Protein AF-A0A8I2YJD3-F1 (afdb_monomer_lite)

Radius of gyration: 21.32 Å; chains: 1; bounding box: 42×47×47 Å

InterPro domains:
  IPR002218 tRNA uridine 5-carboxymethylaminomethyl modification enzyme MnmG-related [PTHR11806] (9-79)
  IPR040131 MnmG, N-terminal domain [PF01134] (7-78)

Organism: NCBI:txid495285

Foldseek 3Di:
DAAPDWDDDPPDIDQAPDVVHHGDPDPVVVCVVVPDDDDDDDDDDDDDDDPVPDDLVPFDWAFDDVVDDDPDPVDPGDPDDPPPGPHTDTDDDDDPVVD

pLDDT: mean 78.07, std 13.01, range [37.88, 93.0]

Structure (mmCIF, N/CA/C/O backbone):
data_AF-A0A8I2YJD3-F1
#
_entry.id   AF-A0A8I2YJD3-F1
#
loop_
_atom_site.group_PDB
_atom_site.id
_atom_site.type_symbol
_atom_site.label_atom_id
_atom_site.label_alt_id
_atom_site.label_comp_id
_atom_site.label_asym_id
_atom_site.label_entity_id
_atom_site.label_seq_id
_atom_site.pdbx_PDB_ins_code
_atom_site.Cartn_x
_atom_site.Cartn_y
_atom_site.Cartn_z
_atom_site.occupancy
_atom_site.B_iso_or_equiv
_atom_site.auth_seq_id
_atom_site.auth_comp_id
_atom_site.auth_asym_id
_atom_site.auth_atom_id
_atom_site.pdbx_PDB_model_num
ATOM 1 N N . MET A 1 1 ? 3.910 -6.356 -26.326 1.00 46.19 1 MET A N 1
ATOM 2 C CA . MET A 1 1 ? 4.568 -5.571 -25.255 1.00 46.19 1 MET A CA 1
ATOM 3 C C . MET A 1 1 ? 3.943 -5.947 -23.919 1.00 46.19 1 MET A C 1
ATOM 5 O O . MET A 1 1 ? 2.827 -5.534 -23.643 1.00 46.19 1 MET A O 1
ATOM 9 N N . THR A 1 2 ? 4.603 -6.781 -23.116 1.00 51.09 2 THR A N 1
ATOM 10 C CA . THR A 1 2 ? 4.017 -7.306 -21.870 1.00 51.09 2 THR A CA 1
ATOM 11 C C . THR A 1 2 ? 4.445 -6.438 -20.692 1.00 51.09 2 THR A C 1
ATOM 13 O O . THR A 1 2 ? 5.644 -6.306 -20.433 1.00 51.09 2 THR A O 1
ATOM 16 N N . SER A 1 3 ? 3.492 -5.837 -19.972 1.00 58.97 3 SER A N 1
ATOM 17 C CA . SER A 1 3 ? 3.816 -5.177 -18.704 1.00 58.97 3 SER A CA 1
ATOM 18 C C . SER A 1 3 ? 4.357 -6.196 -17.699 1.00 58.97 3 SER A C 1
ATOM 20 O O . SER A 1 3 ? 3.870 -7.322 -17.599 1.00 58.97 3 SER A O 1
ATOM 22 N N . ARG A 1 4 ? 5.392 -5.802 -16.952 1.00 71.56 4 ARG A N 1
ATOM 23 C CA . ARG A 1 4 ? 6.047 -6.640 -15.933 1.00 71.56 4 ARG A CA 1
ATOM 24 C C . ARG A 1 4 ? 5.418 -6.481 -14.542 1.00 71.56 4 ARG A C 1
ATOM 26 O O . ARG A 1 4 ? 5.793 -7.215 -13.625 1.00 71.56 4 ARG A O 1
ATOM 33 N N . TYR A 1 5 ? 4.477 -5.548 -14.397 1.00 78.12 5 TYR A N 1
ATOM 34 C CA . TYR A 1 5 ? 3.728 -5.300 -13.168 1.00 78.12 5 TYR A CA 1
ATOM 35 C C . TYR A 1 5 ? 2.604 -6.323 -13.002 1.00 78.12 5 TYR A C 1
ATOM 37 O O . TYR A 1 5 ? 1.902 -6.648 -13.962 1.00 78.12 5 TYR A O 1
ATOM 45 N N . ARG A 1 6 ? 2.483 -6.888 -11.795 1.00 84.81 6 ARG A N 1
ATOM 46 C CA . ARG A 1 6 ? 1.537 -7.971 -11.511 1.00 84.81 6 ARG A CA 1
ATOM 47 C C . ARG A 1 6 ? 0.859 -7.790 -10.163 1.00 84.81 6 ARG A C 1
ATOM 49 O O . ARG A 1 6 ? 1.552 -7.638 -9.161 1.00 84.81 6 ARG A O 1
ATOM 56 N N . TYR A 1 7 ? -0.461 -7.942 -10.158 1.00 82.00 7 TYR A N 1
ATOM 57 C CA . TYR A 1 7 ? -1.265 -8.188 -8.967 1.00 82.00 7 TYR A CA 1
ATOM 58 C C . TYR A 1 7 ? -1.294 -9.695 -8.674 1.00 82.00 7 TYR A C 1
ATOM 60 O O . TYR A 1 7 ? -1.499 -10.502 -9.585 1.00 82.00 7 TYR A O 1
ATOM 68 N N . CYS A 1 8 ? -1.061 -10.076 -7.417 1.00 83.94 8 CYS A N 1
ATOM 69 C CA . CYS A 1 8 ? -0.995 -11.470 -6.974 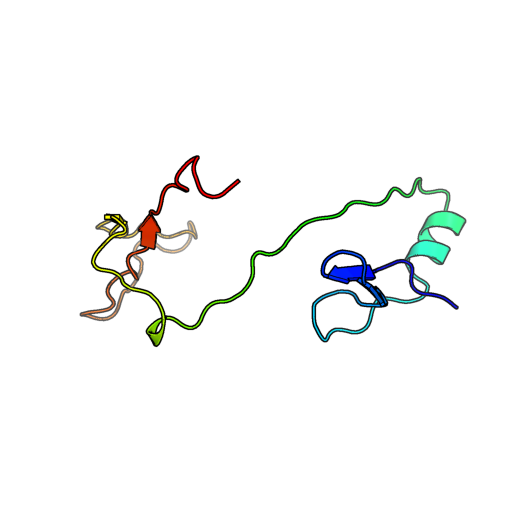1.00 83.94 8 CYS A CA 1
ATOM 70 C C . CYS A 1 8 ? -2.088 -11.737 -5.930 1.00 83.94 8 CYS A C 1
ATOM 72 O O . CYS A 1 8 ? -2.065 -11.132 -4.863 1.00 83.94 8 CYS A O 1
ATOM 74 N N . ALA A 1 9 ? -2.991 -12.677 -6.214 1.00 85.88 9 ALA A N 1
ATOM 75 C CA . ALA A 1 9 ? -3.998 -13.176 -5.277 1.00 85.88 9 ALA A CA 1
ATOM 76 C C . ALA A 1 9 ? -3.781 -14.684 -5.079 1.00 85.88 9 ALA A C 1
ATOM 78 O O . ALA A 1 9 ? -4.186 -15.505 -5.909 1.00 85.88 9 ALA A O 1
ATOM 79 N N . GLY A 1 10 ? -3.061 -15.048 -4.016 1.00 86.25 10 GLY A N 1
ATOM 80 C CA . GLY A 1 10 ? -2.568 -16.413 -3.823 1.00 86.25 10 GLY A CA 1
ATOM 81 C C . GLY A 1 10 ? -1.682 -16.851 -4.995 1.00 86.25 10 GLY A C 1
ATOM 82 O O . GLY A 1 10 ? -0.710 -16.177 -5.341 1.00 86.25 10 GLY A O 1
ATOM 83 N N . MET A 1 11 ? -2.037 -17.962 -5.647 1.00 88.44 11 MET A N 1
ATOM 84 C CA . MET A 1 11 ? -1.321 -18.446 -6.839 1.00 88.44 11 MET A CA 1
ATOM 85 C C . MET A 1 11 ? -1.703 -17.713 -8.134 1.00 88.44 11 MET A C 1
ATOM 87 O O . MET A 1 11 ? -0.987 -17.819 -9.133 1.00 88.44 11 MET A O 1
ATOM 91 N N . LYS A 1 12 ? -2.818 -16.970 -8.145 1.00 86.44 12 LYS A N 1
ATOM 92 C CA . LYS A 1 12 ? -3.295 -16.260 -9.336 1.00 86.44 12 LYS A CA 1
ATOM 93 C C . LYS A 1 12 ? -2.513 -14.961 -9.517 1.00 86.44 12 LYS A C 1
ATOM 95 O O . LYS A 1 12 ? -2.277 -14.226 -8.557 1.00 86.44 12 LYS A O 1
ATOM 100 N N . ARG A 1 13 ? -2.108 -14.670 -10.755 1.00 84.25 13 ARG A N 1
ATOM 101 C CA . ARG A 1 13 ? -1.332 -13.474 -11.109 1.00 84.25 13 ARG A CA 1
ATOM 102 C C . ARG A 1 13 ? -1.968 -12.783 -12.307 1.00 84.25 13 ARG A C 1
ATOM 104 O O . ARG A 1 13 ? -2.184 -13.427 -13.328 1.00 84.25 13 ARG A O 1
ATOM 111 N N . PHE A 1 14 ? -2.201 -11.482 -12.194 1.00 84.44 14 PHE A N 1
ATOM 112 C CA . PHE A 1 14 ? -2.859 -10.665 -13.214 1.00 84.44 14 PHE A CA 1
ATOM 113 C C . PHE A 1 14 ? -1.957 -9.487 -13.602 1.00 84.44 14 PHE A C 1
ATOM 115 O O . PHE A 1 14 ? -1.279 -8.946 -12.724 1.00 84.44 14 PHE A O 1
ATOM 122 N N . PRO A 1 15 ? -1.899 -9.080 -14.881 1.00 81.38 15 PRO A N 1
ATOM 123 C CA . PRO A 1 15 ? -1.156 -7.892 -15.291 1.00 81.38 15 PRO A CA 1
ATOM 124 C C . PRO A 1 15 ? -1.879 -6.636 -14.789 1.00 81.38 15 PRO A C 1
ATOM 126 O O . PRO A 1 15 ? -2.907 -6.254 -15.337 1.00 81.38 15 PRO A O 1
ATOM 129 N N . ALA A 1 16 ? -1.363 -6.014 -13.730 1.00 80.25 16 ALA A N 1
ATOM 130 C CA . ALA A 1 16 ? -1.975 -4.838 -13.112 1.00 80.25 16 ALA A CA 1
ATOM 131 C C . ALA A 1 16 ? -0.939 -4.025 -12.322 1.00 80.25 16 ALA A C 1
ATOM 133 O O . ALA A 1 16 ? 0.026 -4.590 -11.795 1.00 80.25 16 ALA A O 1
ATOM 134 N N . GLY A 1 17 ? -1.137 -2.704 -12.269 1.00 80.81 17 GLY A N 1
ATOM 135 C CA . GLY A 1 17 ? -0.341 -1.783 -11.450 1.00 80.81 17 GLY A CA 1
ATOM 136 C C . GLY A 1 17 ? -0.811 -1.797 -9.996 1.00 80.81 17 GLY A C 1
ATOM 137 O O . GLY A 1 17 ? -0.058 -2.149 -9.089 1.00 80.81 17 GLY A O 1
ATOM 138 N N . ARG A 1 18 ? -2.097 -1.488 -9.816 1.00 78.69 18 ARG A N 1
ATOM 139 C CA . ARG A 1 18 ? -2.883 -1.656 -8.587 1.00 78.69 18 ARG A CA 1
ATOM 140 C C . ARG A 1 18 ? -4.111 -2.514 -8.881 1.00 78.69 18 ARG A C 1
ATOM 142 O O . ARG A 1 18 ? -4.391 -2.826 -10.038 1.00 78.69 18 ARG A O 1
ATOM 149 N N . PHE A 1 19 ? -4.846 -2.908 -7.842 1.00 74.88 19 PHE A N 1
ATOM 150 C CA . PHE A 1 19 ? -6.141 -3.561 -8.028 1.00 74.88 19 PHE A CA 1
ATOM 151 C C . PHE A 1 19 ? -7.041 -2.664 -8.898 1.00 74.88 19 PHE A C 1
ATOM 153 O O . PHE A 1 19 ? -7.224 -1.496 -8.577 1.00 74.88 19 PHE A O 1
ATOM 160 N N . ASN A 1 20 ? -7.544 -3.204 -10.011 1.00 77.38 20 ASN A N 1
ATOM 161 C CA . ASN A 1 20 ? -8.333 -2.503 -11.037 1.00 77.38 20 ASN A CA 1
ATOM 162 C C . ASN A 1 20 ? -7.630 -1.376 -11.824 1.00 77.38 20 ASN A C 1
ATOM 164 O O . ASN A 1 20 ? -8.296 -0.660 -12.565 1.00 77.38 20 ASN A O 1
ATOM 168 N N . GLU A 1 21 ? -6.302 -1.246 -11.751 1.00 82.88 21 GLU A N 1
ATOM 169 C CA . GLU A 1 21 ? -5.552 -0.284 -12.569 1.00 82.88 21 GLU A CA 1
ATOM 170 C C . GLU A 1 21 ? -4.647 -0.979 -13.591 1.00 82.88 21 GLU A C 1
ATOM 172 O O . GLU A 1 21 ? -3.954 -1.964 -13.299 1.00 82.88 21 GLU A O 1
ATOM 177 N N . VAL A 1 22 ? -4.607 -0.418 -14.802 1.00 80.81 22 VAL A N 1
ATOM 178 C CA . VAL A 1 22 ? -3.776 -0.930 -15.894 1.00 80.81 22 VAL A CA 1
ATOM 179 C C . VAL A 1 22 ? -2.299 -0.788 -15.533 1.00 80.81 22 VAL A C 1
ATOM 181 O O . VAL A 1 22 ? -1.844 0.227 -15.009 1.00 80.81 22 VAL A O 1
ATOM 184 N N . ALA A 1 23 ? -1.524 -1.827 -15.821 1.00 80.31 23 ALA A N 1
ATOM 185 C CA . ALA A 1 23 ? -0.093 -1.803 -15.588 1.00 80.31 23 ALA A CA 1
ATOM 186 C C . ALA A 1 23 ? 0.624 -0.907 -16.612 1.00 80.31 23 ALA A C 1
ATOM 188 O O . ALA A 1 23 ? 0.346 -0.982 -17.808 1.00 80.31 23 ALA A O 1
ATOM 189 N N . ALA A 1 24 ? 1.614 -0.128 -16.171 1.00 80.06 24 ALA A N 1
ATOM 190 C CA . ALA A 1 24 ? 2.442 0.652 -17.086 1.00 80.06 24 ALA A CA 1
ATOM 191 C C . ALA A 1 24 ? 3.173 -0.270 -18.082 1.00 80.06 24 ALA A C 1
ATOM 193 O O . ALA A 1 24 ? 3.796 -1.267 -17.694 1.00 80.06 24 ALA A O 1
ATOM 194 N N . ILE A 1 25 ? 3.110 0.060 -19.372 1.00 79.12 25 ILE A N 1
ATOM 195 C CA . ILE A 1 25 ? 3.758 -0.687 -20.457 1.00 79.12 25 ILE A CA 1
ATOM 196 C C . ILE A 1 25 ? 4.950 0.139 -20.959 1.00 79.12 25 ILE A C 1
ATOM 198 O O . ILE A 1 25 ? 4.845 1.345 -21.135 1.00 79.12 25 ILE A O 1
ATOM 202 N N . GLY A 1 26 ? 6.107 -0.492 -21.178 1.00 79.50 26 GLY A N 1
ATOM 203 C CA . GLY A 1 26 ? 7.237 0.136 -21.880 1.00 79.50 26 GLY A CA 1
ATOM 204 C C . GLY A 1 26 ? 8.234 0.924 -21.021 1.00 79.50 26 GLY A C 1
ATOM 205 O O . GLY A 1 26 ? 9.423 0.843 -21.306 1.00 79.50 26 GLY A O 1
ATOM 206 N N . LEU A 1 27 ? 7.827 1.570 -19.919 1.00 84.00 27 LEU A N 1
ATOM 207 C CA . LEU A 1 27 ? 8.753 2.374 -19.089 1.00 84.00 27 LEU A CA 1
ATOM 208 C C . LEU A 1 27 ? 9.962 1.567 -18.580 1.00 84.00 27 LEU A C 1
ATOM 210 O O . LEU A 1 27 ? 11.108 2.004 -18.653 1.00 84.00 27 LEU A O 1
ATOM 214 N N . SER A 1 28 ? 9.715 0.341 -18.119 1.00 83.94 28 SER A N 1
ATOM 215 C CA . SER A 1 28 ? 10.787 -0.566 -17.685 1.00 83.94 28 SER A CA 1
ATOM 216 C C . SER A 1 28 ? 11.730 -0.984 -18.821 1.00 83.94 28 SER A C 1
ATOM 218 O O . SER A 1 28 ? 12.895 -1.274 -18.566 1.00 83.94 28 SER A O 1
ATOM 220 N N . ALA A 1 29 ? 11.258 -1.012 -20.070 1.00 84.94 29 ALA A N 1
ATOM 221 C CA . ALA A 1 29 ? 12.105 -1.301 -21.223 1.00 84.94 29 ALA A CA 1
ATOM 222 C C . ALA A 1 29 ? 13.012 -0.104 -21.541 1.00 84.94 29 ALA A C 1
ATOM 224 O O . ALA A 1 29 ? 14.212 -0.295 -21.723 1.00 84.94 29 ALA A O 1
ATOM 225 N N . SER A 1 30 ? 12.467 1.116 -21.509 1.00 87.81 30 SER A N 1
ATOM 226 C CA . SER A 1 30 ? 13.229 2.354 -21.714 1.00 87.81 30 SER A CA 1
ATOM 227 C C . SER A 1 30 ? 14.325 2.545 -20.662 1.00 87.81 30 SER A C 1
ATOM 229 O O . SER A 1 30 ? 15.464 2.835 -21.014 1.00 87.81 30 SER A O 1
ATOM 231 N N . LEU A 1 31 ? 14.027 2.303 -19.379 1.00 87.56 31 LEU A N 1
ATOM 232 C CA . LEU A 1 31 ? 15.020 2.413 -18.300 1.00 87.56 31 LEU A CA 1
ATOM 233 C C . LEU A 1 31 ? 16.147 1.381 -18.432 1.00 87.56 31 LEU A C 1
ATOM 235 O O . LEU A 1 31 ? 17.308 1.691 -18.179 1.00 87.56 31 LEU A O 1
ATOM 239 N N . ARG A 1 32 ? 15.827 0.162 -18.880 1.00 86.19 32 ARG A N 1
ATOM 240 C CA . ARG A 1 32 ? 16.845 -0.859 -19.153 1.00 86.19 32 ARG A CA 1
ATOM 241 C C . ARG A 1 32 ? 17.722 -0.481 -20.346 1.00 86.19 32 ARG A C 1
ATOM 243 O O . ARG A 1 32 ? 18.927 -0.691 -20.285 1.00 86.19 32 ARG A O 1
ATOM 250 N N . ALA A 1 33 ? 17.128 0.060 -21.410 1.00 90.62 33 ALA A N 1
ATOM 251 C CA . ALA A 1 33 ? 17.866 0.521 -22.586 1.00 90.62 33 ALA A CA 1
ATOM 252 C C . ALA A 1 33 ? 18.824 1.677 -22.249 1.00 90.62 33 ALA A C 1
ATOM 254 O O . ALA A 1 33 ? 19.911 1.748 -22.806 1.00 90.62 33 ALA A O 1
ATOM 255 N N . ALA A 1 34 ? 18.456 2.526 -21.287 1.00 91.69 34 ALA A N 1
ATOM 256 C CA . ALA A 1 34 ? 19.309 3.591 -20.764 1.00 91.69 34 ALA A CA 1
ATOM 257 C C . ALA A 1 34 ? 20.421 3.106 -19.802 1.00 91.69 34 ALA A C 1
ATOM 259 O O . ALA A 1 34 ? 21.158 3.927 -19.268 1.00 91.69 34 ALA A O 1
ATOM 260 N N . GLY A 1 35 ? 20.559 1.793 -19.568 1.00 93.00 35 GLY A N 1
ATOM 261 C CA . GLY A 1 35 ? 21.643 1.218 -18.763 1.00 93.00 35 GLY A CA 1
ATOM 262 C C . GLY A 1 35 ? 21.368 1.116 -17.258 1.00 93.00 35 GLY A C 1
ATOM 263 O O . GLY A 1 35 ? 22.268 0.748 -16.506 1.00 93.00 35 GLY A O 1
ATOM 264 N N . PHE A 1 36 ? 20.144 1.392 -16.792 1.00 92.81 36 PHE A N 1
ATOM 265 C CA . PHE A 1 36 ? 19.815 1.276 -15.368 1.00 92.81 36 PHE A CA 1
ATOM 266 C C . PHE A 1 36 ? 19.581 -0.186 -14.937 1.00 92.81 36 PHE A C 1
ATOM 268 O O . PHE A 1 36 ? 18.871 -0.934 -15.626 1.00 92.81 36 PHE A O 1
ATOM 275 N N . PRO A 1 37 ? 20.098 -0.607 -13.765 1.00 90.25 37 PRO A N 1
ATOM 276 C CA . PRO A 1 37 ? 19.765 -1.901 -13.182 1.00 90.25 37 PRO A CA 1
ATOM 277 C C . PRO A 1 37 ? 18.306 -1.911 -12.704 1.00 90.25 37 PRO A C 1
ATOM 279 O O . PRO A 1 37 ? 17.837 -0.972 -12.066 1.00 90.25 37 PRO A O 1
ATOM 282 N N . LEU A 1 38 ? 17.572 -2.989 -12.996 1.00 87.31 38 LEU A N 1
ATOM 283 C CA . LEU A 1 38 ? 16.157 -3.125 -12.629 1.00 87.31 38 LEU A CA 1
ATOM 284 C C . LEU A 1 38 ? 15.914 -4.389 -11.800 1.00 87.31 38 LEU A C 1
ATOM 286 O O . LEU A 1 38 ? 16.155 -5.497 -12.282 1.00 87.31 38 LEU A O 1
ATOM 290 N N . GLY A 1 39 ? 15.363 -4.214 -10.597 1.00 86.25 39 GLY A N 1
ATOM 291 C CA . GLY A 1 39 ? 14.880 -5.285 -9.717 1.00 86.25 39 GLY A CA 1
ATOM 292 C C . GLY A 1 39 ? 13.353 -5.424 -9.716 1.00 86.25 39 GLY A C 1
ATOM 293 O O . GLY A 1 39 ? 12.638 -4.661 -10.370 1.00 86.25 39 GLY A O 1
ATOM 294 N N . ARG A 1 40 ? 12.833 -6.406 -8.969 1.00 87.00 40 ARG A N 1
ATOM 295 C CA . ARG A 1 40 ? 11.392 -6.564 -8.714 1.00 87.00 40 ARG A CA 1
ATOM 296 C C . ARG A 1 40 ? 11.140 -6.580 -7.212 1.00 87.00 40 ARG A C 1
ATOM 298 O O . ARG A 1 40 ? 11.658 -7.448 -6.521 1.00 87.00 40 ARG A O 1
ATOM 305 N N . LEU A 1 41 ? 10.295 -5.665 -6.750 1.00 88.44 41 LEU A N 1
ATOM 306 C CA . LEU A 1 41 ? 9.762 -5.645 -5.392 1.00 88.44 41 LEU A CA 1
ATOM 307 C C . LEU A 1 41 ? 8.314 -6.148 -5.409 1.00 88.44 41 LEU A C 1
ATOM 309 O O . LEU A 1 41 ? 7.595 -5.949 -6.391 1.00 88.44 41 LEU A O 1
ATOM 313 N N . GLN A 1 42 ? 7.892 -6.808 -4.335 1.00 83.31 42 GLN A N 1
ATOM 314 C CA . GLN A 1 42 ? 6.499 -7.178 -4.118 1.00 83.31 42 GLN A CA 1
ATOM 315 C C . GLN A 1 42 ? 6.077 -6.696 -2.734 1.00 83.31 42 GLN A C 1
ATOM 317 O O . GLN A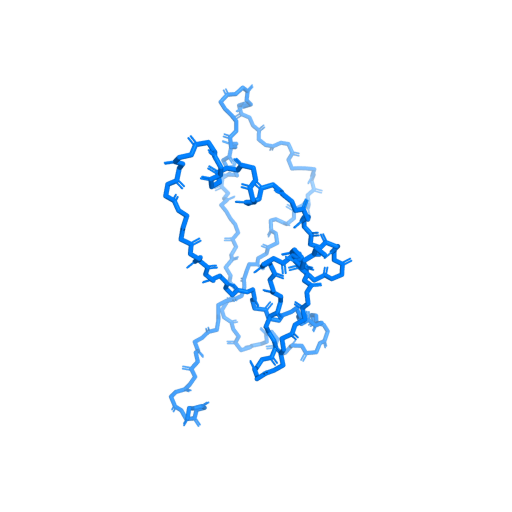 1 42 ? 6.672 -7.090 -1.736 1.00 83.31 42 GLN A O 1
ATOM 322 N N . THR A 1 43 ? 5.050 -5.855 -2.691 1.00 87.06 43 THR A N 1
ATOM 323 C CA . THR A 1 43 ? 4.382 -5.421 -1.464 1.00 87.06 43 THR A CA 1
ATOM 324 C C . THR A 1 43 ? 2.996 -6.061 -1.401 1.00 87.06 43 THR A C 1
ATOM 326 O O . THR A 1 43 ? 2.394 -6.362 -2.435 1.00 87.06 43 THR A O 1
ATOM 329 N N . GLY A 1 44 ? 2.515 -6.342 -0.191 1.00 85.12 44 GLY A N 1
ATOM 330 C CA . GLY A 1 44 ? 1.176 -6.879 0.045 1.00 85.12 44 GLY A CA 1
ATOM 331 C C . GLY A 1 44 ? 0.256 -5.797 0.594 1.00 85.12 44 GLY A C 1
ATOM 332 O O . GLY A 1 44 ? 0.661 -5.029 1.462 1.00 85.12 44 GLY A O 1
ATOM 333 N N . THR A 1 45 ? -0.979 -5.748 0.103 1.00 86.06 45 THR A N 1
ATOM 334 C CA . THR A 1 45 ? -2.059 -4.958 0.705 1.00 86.06 45 THR A CA 1
ATOM 335 C C . THR A 1 45 ? -3.011 -5.938 1.388 1.00 86.06 45 THR A C 1
ATOM 337 O O . THR A 1 45 ? -3.413 -6.906 0.734 1.00 86.06 45 THR A O 1
ATOM 340 N N . PRO A 1 46 ? -3.342 -5.758 2.680 1.00 85.31 46 PRO A N 1
ATOM 341 C CA . PRO A 1 46 ? -4.330 -6.604 3.341 1.00 85.31 46 PRO A CA 1
ATOM 342 C C . PRO A 1 46 ? -5.706 -6.452 2.677 1.00 85.31 46 PRO A C 1
ATOM 344 O O . PRO A 1 46 ? -5.973 -5.467 1.988 1.00 85.31 46 PRO A O 1
ATOM 347 N N . ALA A 1 47 ? -6.581 -7.437 2.874 1.00 85.75 47 ALA A N 1
ATOM 348 C CA . ALA A 1 47 ? -7.946 -7.365 2.368 1.00 85.75 47 ALA A CA 1
ATOM 349 C C . ALA A 1 47 ? -8.735 -6.245 3.067 1.00 85.75 47 ALA A C 1
ATOM 351 O O . ALA A 1 47 ? -8.590 -6.032 4.271 1.00 85.75 47 ALA A O 1
ATOM 352 N N . TRP A 1 48 ? -9.601 -5.563 2.317 1.00 88.12 48 TRP A N 1
ATOM 353 C CA . TRP A 1 48 ? -10.584 -4.648 2.892 1.00 88.12 48 TRP A CA 1
ATOM 354 C C . TRP A 1 48 ? -11.783 -5.444 3.411 1.00 88.12 48 TRP A C 1
ATOM 356 O O . TRP A 1 48 ? -12.331 -6.277 2.690 1.00 88.12 48 TRP A O 1
ATOM 366 N N . LEU A 1 49 ? -12.174 -5.189 4.659 1.00 87.56 49 LEU A N 1
ATOM 367 C CA . LEU A 1 49 ? -13.295 -5.844 5.331 1.00 87.56 49 LEU A CA 1
ATOM 368 C C . LEU A 1 49 ? -14.442 -4.846 5.523 1.00 87.56 49 LEU A C 1
ATOM 370 O O . LEU A 1 49 ? -14.203 -3.661 5.761 1.00 87.56 49 LEU A O 1
ATOM 374 N N . ASP A 1 50 ? -15.682 -5.326 5.452 1.00 87.81 50 ASP A N 1
ATOM 375 C CA . ASP A 1 50 ? -16.850 -4.517 5.805 1.00 87.81 50 ASP A CA 1
ATOM 376 C C . ASP A 1 50 ? -16.937 -4.391 7.332 1.00 87.81 50 ASP A C 1
ATOM 378 O O . ASP A 1 50 ? -17.069 -5.394 8.040 1.00 87.81 50 ASP A O 1
ATOM 382 N N . LYS A 1 51 ? -16.903 -3.153 7.839 1.00 87.31 51 LYS A N 1
ATOM 383 C CA . LYS A 1 51 ? -17.000 -2.850 9.274 1.00 87.31 51 LYS A CA 1
ATOM 384 C C . LYS A 1 51 ? -18.210 -3.507 9.944 1.00 87.31 51 LYS A C 1
ATOM 386 O O . LYS A 1 51 ? -18.102 -3.908 11.093 1.00 87.31 51 LYS A O 1
ATOM 391 N N . ASN A 1 52 ? -19.341 -3.649 9.247 1.00 89.12 52 ASN A N 1
ATOM 392 C CA . ASN A 1 52 ? -20.576 -4.179 9.837 1.00 89.12 52 ASN A CA 1
ATOM 393 C C . ASN A 1 52 ? -20.499 -5.689 10.113 1.00 89.12 52 ASN A C 1
ATOM 395 O O . ASN A 1 52 ? -21.351 -6.234 10.808 1.00 89.12 52 ASN A O 1
ATOM 399 N N . THR A 1 53 ? -19.489 -6.366 9.560 1.00 88.50 53 THR A N 1
ATOM 400 C CA . THR A 1 53 ? -19.267 -7.808 9.734 1.00 88.50 53 THR A CA 1
ATOM 401 C C . THR A 1 53 ? -18.278 -8.134 10.855 1.00 88.50 53 THR A C 1
ATOM 403 O O . THR A 1 53 ? -18.017 -9.305 11.122 1.00 88.50 53 THR A O 1
ATOM 406 N N . ILE A 1 54 ? -17.719 -7.113 11.514 1.00 85.00 54 ILE A N 1
ATOM 407 C CA . ILE A 1 54 ? -16.683 -7.259 12.537 1.00 85.00 54 ILE A CA 1
ATOM 408 C C . ILE A 1 54 ? -17.298 -7.079 13.928 1.00 85.00 54 ILE A C 1
ATOM 410 O O . ILE A 1 54 ? -17.936 -6.069 14.218 1.00 85.00 54 ILE A O 1
ATOM 414 N N . ASP A 1 55 ? -17.060 -8.052 14.809 1.00 86.12 55 ASP A N 1
ATOM 415 C CA . ASP A 1 55 ? -17.376 -7.946 16.233 1.00 86.12 55 ASP A CA 1
ATOM 416 C C . ASP A 1 55 ? -16.327 -7.077 16.951 1.00 86.12 55 ASP A C 1
ATOM 418 O O . ASP A 1 55 ? -15.238 -7.537 17.309 1.00 86.12 55 ASP A O 1
ATOM 422 N N . PHE A 1 56 ? -16.661 -5.800 17.147 1.00 85.38 56 PHE A N 1
ATOM 423 C CA . PHE A 1 56 ? -15.809 -4.828 17.832 1.00 85.38 56 PHE A CA 1
ATOM 424 C C . PHE A 1 56 ? -15.777 -4.995 19.360 1.00 85.38 56 PHE A C 1
ATOM 426 O O . PHE A 1 56 ? -15.038 -4.2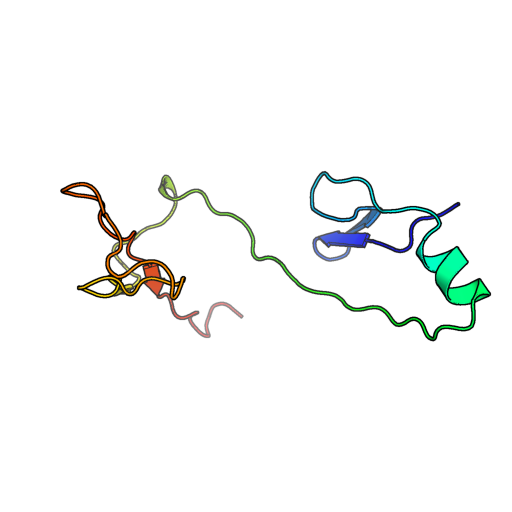74 20.018 1.00 85.38 56 PHE A O 1
ATOM 433 N N . SER A 1 57 ? -16.511 -5.941 19.962 1.00 83.88 57 SER A N 1
ATOM 434 C CA . SER A 1 57 ? -16.432 -6.151 21.417 1.00 83.88 57 SER A CA 1
ATOM 435 C C . SER A 1 57 ? -15.123 -6.817 21.862 1.00 83.88 57 SER A C 1
ATOM 437 O O . SER A 1 57 ? -14.835 -6.871 23.056 1.00 83.88 57 SER A O 1
ATOM 439 N N . ARG A 1 58 ? -14.362 -7.388 20.922 1.00 81.94 58 ARG A N 1
ATOM 440 C CA . ARG A 1 58 ? -13.143 -8.171 21.181 1.00 81.94 58 ARG A CA 1
ATOM 441 C C . ARG A 1 58 ? -11.844 -7.372 21.054 1.00 81.94 58 ARG A C 1
ATOM 443 O O . ARG A 1 58 ? -10.996 -7.521 21.932 1.00 81.94 58 ARG A O 1
ATOM 450 N N . PRO A 1 59 ? -11.614 -6.597 19.975 1.00 83.69 59 PRO A N 1
ATOM 451 C CA . PRO A 1 59 ? -10.379 -5.835 19.850 1.00 83.69 59 PRO A CA 1
ATOM 452 C C . PRO A 1 59 ? -10.342 -4.643 20.817 1.00 83.69 59 PRO A C 1
ATOM 454 O O . PRO A 1 59 ? -11.374 -4.104 21.212 1.00 83.69 59 PRO A O 1
ATOM 457 N N . GLN A 1 60 ? -9.137 -4.202 21.176 1.00 85.31 60 GLN A N 1
ATOM 458 C CA . GLN A 1 60 ? -8.949 -3.019 22.016 1.00 85.31 60 GLN A CA 1
ATOM 459 C C . GLN A 1 60 ? -9.070 -1.747 21.169 1.00 85.31 60 GLN A C 1
ATOM 461 O O . GLN A 1 60 ? -8.391 -1.615 20.150 1.00 85.31 60 GLN A O 1
ATOM 466 N N . LYS A 1 61 ? -9.900 -0.798 21.612 1.00 86.44 61 LYS A N 1
ATOM 467 C CA . LYS A 1 61 ? -10.042 0.524 20.988 1.00 86.44 61 LYS A CA 1
ATOM 468 C C . LYS A 1 61 ? -8.813 1.398 21.287 1.00 86.44 61 LYS A C 1
ATOM 470 O O . LYS A 1 61 ? -8.400 1.507 22.440 1.00 86.44 61 LYS A O 1
A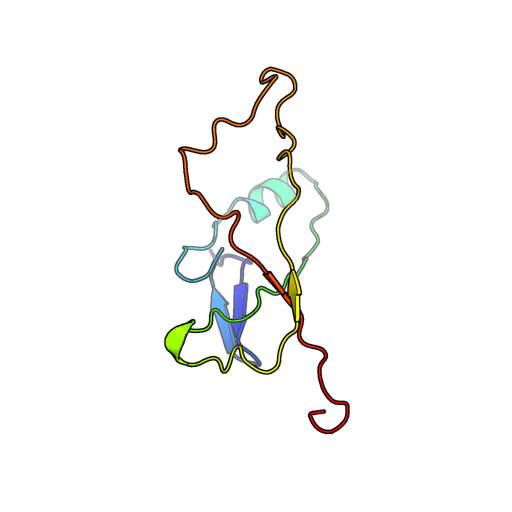TOM 475 N N . GLN A 1 62 ? -8.256 2.029 20.258 1.00 86.00 62 GLN A N 1
ATOM 476 C CA . GLN A 1 62 ? -7.178 3.013 20.331 1.00 86.00 62 GLN A CA 1
ATOM 477 C C . GLN A 1 62 ? -7.705 4.362 19.837 1.00 86.00 62 GLN A C 1
ATOM 479 O O . GLN A 1 62 ? -7.955 4.531 18.644 1.00 86.00 62 GLN A O 1
ATOM 484 N N . GLU A 1 63 ? -7.875 5.309 20.756 1.00 85.25 63 GLU A N 1
ATOM 485 C CA . GLU A 1 63 ? -8.214 6.695 20.420 1.00 85.25 63 GLU A CA 1
ATOM 486 C C . GLU A 1 63 ? -7.015 7.399 19.764 1.00 85.25 63 GLU A C 1
ATOM 488 O O . GLU A 1 63 ? -5.863 7.022 19.992 1.00 85.25 63 GLU A O 1
ATOM 493 N N . GLY A 1 64 ? -7.285 8.410 18.937 1.00 80.75 64 GLY A N 1
ATOM 494 C CA . GLY A 1 64 ? -6.233 9.291 18.425 1.00 80.75 64 GLY A CA 1
ATOM 495 C C . GLY A 1 64 ? -5.748 10.289 19.481 1.00 80.75 64 GLY A C 1
ATOM 496 O O . GLY A 1 64 ? -6.352 10.425 20.544 1.00 80.75 64 GLY A O 1
ATOM 497 N N . ASP A 1 65 ? -4.667 11.000 19.168 1.00 81.81 65 ASP A N 1
ATOM 498 C CA . ASP A 1 65 ? -4.065 11.976 20.081 1.00 81.81 65 ASP A CA 1
ATOM 499 C C . ASP A 1 65 ? -4.974 13.197 20.313 1.00 81.81 65 ASP A C 1
ATOM 501 O O . ASP A 1 65 ? -5.571 13.729 19.372 1.00 81.81 65 ASP A O 1
ATOM 505 N N . ASP A 1 66 ? -5.014 13.678 21.560 1.00 80.75 66 ASP A N 1
ATOM 506 C CA . ASP A 1 66 ? -5.701 14.909 21.966 1.00 80.75 66 ASP A CA 1
ATOM 507 C C . ASP A 1 66 ? -4.739 15.815 22.770 1.00 80.75 66 ASP A C 1
ATOM 509 O O . ASP A 1 66 ? -4.333 15.439 23.875 1.00 80.75 66 ASP A O 1
ATOM 513 N N . PRO A 1 67 ? -4.320 16.985 22.239 1.00 82.12 67 PRO A N 1
ATOM 514 C CA . PRO A 1 67 ? -4.740 17.582 20.972 1.00 82.12 67 PRO A CA 1
ATOM 515 C C . PRO A 1 67 ? -4.091 16.920 19.740 1.00 82.12 67 PRO A C 1
ATOM 517 O O . PRO A 1 67 ? -2.917 16.527 19.780 1.00 82.12 67 PRO A O 1
ATOM 520 N N . PRO A 1 68 ? -4.807 16.860 18.601 1.00 83.06 68 PRO A N 1
ATOM 521 C CA . PRO A 1 68 ? -4.257 16.318 17.368 1.00 83.06 68 PRO A CA 1
ATOM 522 C C . PRO A 1 68 ? -3.099 17.183 16.867 1.00 83.06 68 PRO A C 1
ATOM 524 O O . PRO A 1 68 ? -3.219 18.405 16.726 1.00 83.06 68 PRO A O 1
ATOM 527 N N . HIS A 1 69 ? -1.979 16.538 16.552 1.00 83.94 69 HIS A N 1
ATOM 528 C CA . HIS A 1 69 ? -0.804 17.227 16.034 1.00 83.94 69 HIS A CA 1
ATOM 529 C C . HIS A 1 69 ? -0.934 17.500 14.526 1.00 83.94 69 HIS A C 1
ATOM 531 O O . HIS A 1 69 ? -1.255 16.589 13.755 1.00 83.94 69 HIS A O 1
ATOM 537 N N . PRO A 1 70 ? -0.666 18.735 14.064 1.00 85.25 70 PRO A N 1
ATOM 538 C CA . PRO A 1 70 ? -0.665 19.040 12.642 1.00 85.25 70 PRO A CA 1
ATOM 539 C C . PRO A 1 70 ? 0.525 18.370 11.947 1.00 85.25 70 PRO A C 1
ATOM 541 O O . PRO A 1 70 ? 1.665 18.480 12.386 1.00 85.25 70 PRO A O 1
ATOM 544 N N . PHE A 1 71 ? 0.268 17.710 10.812 1.00 86.50 71 PHE A N 1
ATOM 545 C CA . PHE A 1 71 ? 1.332 17.112 9.991 1.00 86.50 71 PHE A CA 1
ATOM 546 C C . PHE A 1 71 ? 2.179 18.169 9.261 1.00 86.50 71 PHE A C 1
ATOM 548 O O . PHE A 1 71 ? 3.345 17.946 8.950 1.00 86.50 71 PHE A O 1
ATOM 555 N N . SER A 1 72 ? 1.582 19.325 8.958 1.00 87.62 72 SER A N 1
ATOM 556 C CA . SER A 1 72 ? 2.253 20.431 8.274 1.00 87.62 72 SER A CA 1
ATOM 557 C C . SER A 1 72 ? 2.762 21.458 9.275 1.00 87.62 72 SER A C 1
ATOM 559 O O . SER A 1 72 ? 1.990 21.942 10.097 1.00 87.62 72 SER A O 1
ATOM 561 N N . PHE A 1 73 ? 4.016 21.885 9.116 1.00 87.25 73 PHE A N 1
ATOM 562 C CA . PHE A 1 73 ? 4.607 22.986 9.886 1.00 87.25 73 PHE A CA 1
ATOM 563 C C . PHE A 1 73 ? 3.942 24.348 9.633 1.00 87.25 73 PHE A C 1
ATOM 565 O O . PHE A 1 73 ? 4.149 25.281 10.401 1.00 87.25 73 PHE A O 1
ATOM 572 N N . LEU A 1 74 ? 3.158 24.479 8.556 1.00 88.56 74 LEU A N 1
ATOM 573 C CA . LEU A 1 74 ? 2.434 25.713 8.230 1.00 88.56 74 LEU A CA 1
ATOM 574 C C . LEU A 1 74 ? 1.141 25.873 9.041 1.00 88.56 74 LEU A C 1
ATOM 576 O O . LEU A 1 74 ? 0.571 26.960 9.067 1.00 88.56 74 LEU A O 1
ATOM 580 N N . ASN A 1 75 ? 0.675 24.805 9.693 1.00 84.25 75 ASN A N 1
ATOM 581 C CA . ASN A 1 75 ? -0.543 24.814 10.490 1.00 84.25 75 ASN A CA 1
ATOM 582 C C . ASN A 1 75 ? -0.188 24.707 11.974 1.00 84.25 75 ASN A C 1
ATOM 584 O O . ASN A 1 75 ? 0.493 23.776 12.387 1.00 84.25 75 ASN A O 1
ATOM 588 N N . TYR A 1 76 ? -0.692 25.637 12.784 1.00 80.19 76 TYR A N 1
ATOM 589 C CA . TYR A 1 76 ? -0.502 25.639 14.241 1.00 80.19 76 TYR A CA 1
ATOM 590 C C . TYR A 1 76 ? -1.577 24.835 14.988 1.00 80.19 76 TYR A C 1
ATOM 592 O O . TYR A 1 76 ? -1.413 24.507 16.159 1.00 80.19 76 TYR A O 1
ATOM 600 N N . LYS A 1 77 ? -2.690 24.524 14.317 1.00 80.81 77 LYS A N 1
ATOM 601 C CA . LYS A 1 77 ? -3.828 23.773 14.850 1.00 80.81 77 LYS A CA 1
ATOM 602 C C . LYS A 1 77 ? -4.422 22.916 13.736 1.00 80.81 77 LYS A C 1
ATOM 604 O O . LYS A 1 77 ? -4.512 23.361 12.592 1.00 80.81 77 LYS A O 1
ATOM 609 N N . VAL A 1 78 ? -4.873 21.714 14.082 1.00 79.75 78 VAL A N 1
ATOM 610 C CA . VAL A 1 78 ? -5.786 20.938 13.236 1.00 79.75 78 VAL A CA 1
ATOM 611 C C . VAL A 1 78 ? -7.207 21.364 13.588 1.00 79.75 78 VAL A C 1
ATOM 613 O O . VAL A 1 78 ? -7.643 21.189 14.727 1.00 79.75 78 VAL A O 1
ATOM 616 N N . ASP A 1 79 ? -7.915 21.984 12.642 1.00 69.12 79 ASP A N 1
ATOM 617 C CA . ASP A 1 79 ? -9.309 22.373 12.856 1.00 69.12 79 ASP A CA 1
ATOM 618 C C . ASP A 1 79 ? -10.212 21.156 12.649 1.00 69.12 79 ASP A C 1
ATOM 620 O O . ASP A 1 79 ? -10.728 20.878 11.569 1.00 69.12 79 ASP A O 1
ATOM 624 N N . SER A 1 80 ? -10.330 20.371 13.711 1.00 61.09 80 SER A N 1
ATOM 625 C CA . SER A 1 80 ? -11.297 19.290 13.805 1.00 61.09 80 SER A CA 1
ATOM 626 C C . SER A 1 80 ? -12.635 19.942 14.133 1.00 61.09 80 SER A C 1
ATOM 628 O O . SER A 1 80 ? -12.817 20.433 15.247 1.00 61.09 80 SER A O 1
ATOM 630 N N . GLY A 1 81 ? -13.560 20.008 13.172 1.00 53.88 81 GLY A N 1
ATOM 631 C CA . GLY A 1 81 ? -14.926 20.463 13.446 1.00 53.88 81 GLY A CA 1
ATOM 632 C C . GLY A 1 81 ? -15.480 19.758 14.691 1.00 53.88 81 GLY A C 1
ATOM 633 O O . GLY A 1 81 ? -15.199 18.575 14.904 1.00 53.88 81 GLY A O 1
ATOM 634 N N . VAL A 1 82 ? -16.204 20.499 15.536 1.00 44.06 82 VAL A N 1
ATOM 635 C CA . VAL A 1 82 ? -16.741 20.030 16.824 1.00 44.06 82 VAL A CA 1
ATOM 636 C C . VAL A 1 82 ? -17.398 18.655 16.641 1.00 44.06 82 VAL A C 1
ATOM 638 O O . VAL A 1 82 ? -18.430 18.544 15.986 1.00 44.06 82 VAL A O 1
ATOM 641 N N . GLY A 1 83 ? -16.775 17.604 17.185 1.00 49.88 83 GLY A N 1
ATOM 642 C CA . GLY A 1 83 ? -17.295 16.232 17.134 1.00 49.88 83 GLY A CA 1
ATOM 643 C C . GLY A 1 83 ? -16.682 15.295 16.086 1.00 49.88 83 GLY A C 1
ATOM 644 O O . GLY A 1 83 ? -17.137 14.156 15.984 1.00 49.88 83 GLY A O 1
ATOM 645 N N . SER A 1 84 ? -15.643 15.694 15.341 1.00 48.44 84 SER A N 1
ATOM 646 C CA . SER A 1 84 ? -14.844 14.729 14.574 1.00 48.44 84 SER A CA 1
ATOM 647 C C . SER A 1 84 ? -14.023 13.880 15.541 1.00 48.44 84 SER A C 1
ATOM 649 O O . SER A 1 84 ? -12.868 14.191 15.827 1.00 48.44 84 SER A O 1
ATOM 651 N N . LEU A 1 85 ? -14.627 12.801 16.040 1.00 49.19 85 LEU A N 1
ATOM 652 C CA . LEU A 1 85 ? -13.895 11.682 16.612 1.00 49.19 85 LEU A CA 1
ATOM 653 C C . LEU A 1 85 ? -12.798 11.320 15.609 1.00 49.19 85 LEU A C 1
ATOM 655 O O . LEU A 1 85 ? -13.089 10.874 14.496 1.00 49.19 85 LEU A O 1
ATOM 659 N N . VAL A 1 86 ? -11.538 11.546 15.980 1.00 56.81 86 VAL A N 1
ATOM 660 C CA . VAL A 1 86 ? -10.426 10.814 15.378 1.00 56.81 86 VAL A CA 1
ATOM 661 C C . VAL A 1 86 ? -10.849 9.350 15.407 1.00 56.81 86 VAL A C 1
ATOM 663 O O . VAL A 1 86 ? -11.115 8.804 16.476 1.00 56.81 86 VAL A O 1
ATOM 666 N N . HIS A 1 87 ? -11.089 8.764 14.230 1.00 59.03 87 HIS A N 1
ATOM 667 C CA . HIS A 1 87 ? -11.622 7.409 14.163 1.00 59.03 87 HIS A CA 1
ATOM 668 C C . HIS A 1 87 ? -10.685 6.504 14.950 1.00 59.03 87 HIS A C 1
ATOM 670 O O . HIS A 1 87 ? -9.505 6.392 14.616 1.00 59.03 87 HIS A O 1
ATOM 676 N N . ALA A 1 88 ? -11.214 5.888 16.001 1.00 65.44 88 ALA A N 1
ATOM 677 C CA . ALA A 1 88 ? -10.421 4.996 16.809 1.00 65.44 88 ALA A CA 1
ATOM 678 C C . ALA A 1 88 ? -10.039 3.761 15.993 1.00 65.44 88 ALA A C 1
ATOM 680 O O . ALA A 1 88 ? -10.872 3.172 15.294 1.00 65.44 88 ALA A O 1
ATOM 681 N N . ALA A 1 89 ? -8.773 3.376 16.085 1.00 76.38 89 ALA A N 1
ATOM 682 C CA . ALA A 1 89 ? -8.305 2.116 15.542 1.00 76.38 89 ALA A CA 1
ATOM 683 C C . ALA A 1 89 ? -8.650 0.980 16.513 1.00 76.38 89 ALA A C 1
ATOM 685 O O . ALA A 1 89 ? -8.851 1.197 17.705 1.00 76.38 89 ALA A O 1
ATOM 686 N N . TRP A 1 90 ? -8.729 -0.245 16.004 1.00 76.19 90 TRP A N 1
ATOM 687 C CA . TRP A 1 90 ? -9.002 -1.431 16.811 1.00 76.19 90 TRP A CA 1
ATOM 688 C C . TRP A 1 90 ? -7.819 -2.390 16.683 1.00 76.19 90 TRP A C 1
ATOM 690 O O . TRP A 1 90 ? -7.515 -2.847 15.580 1.00 76.19 90 TRP A O 1
ATOM 700 N N . PHE A 1 91 ? -7.146 -2.698 17.792 1.00 76.88 91 PHE A N 1
ATOM 701 C CA . PHE A 1 91 ? -6.054 -3.670 17.820 1.00 76.88 91 PHE A CA 1
ATOM 702 C C . PHE A 1 91 ? -6.581 -5.072 18.112 1.00 76.88 91 PHE A C 1
ATOM 704 O O . PHE A 1 91 ? -7.198 -5.318 19.149 1.00 76.88 91 PHE A O 1
ATOM 711 N N . GLY A 1 92 ? -6.290 -6.003 17.206 1.00 72.56 92 GLY A N 1
ATOM 712 C CA . GLY A 1 9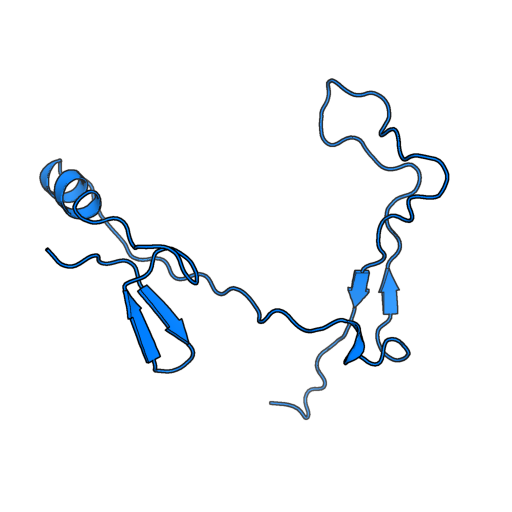2 ? -6.479 -7.434 17.413 1.00 72.56 92 GLY A CA 1
ATOM 713 C C . GLY A 1 92 ? -5.142 -8.161 17.324 1.00 72.56 92 GLY A C 1
ATOM 714 O O . GLY A 1 92 ? -4.375 -7.935 16.389 1.00 72.56 92 GLY A O 1
ATOM 715 N N . VAL A 1 93 ? -4.864 -9.045 18.283 1.00 63.03 93 VAL A N 1
ATOM 716 C CA . VAL A 1 93 ? -3.766 -10.016 18.183 1.00 63.03 93 VAL A CA 1
ATOM 717 C C . VAL A 1 93 ? -4.294 -11.29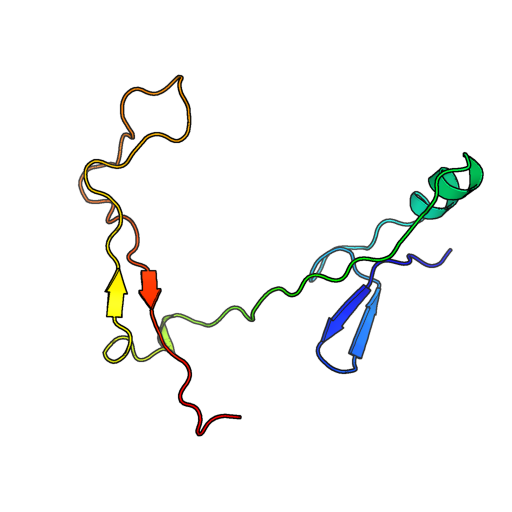6 17.541 1.00 63.03 93 VAL A C 1
ATOM 719 O O . VAL A 1 93 ? -5.397 -11.747 17.851 1.00 63.03 93 VAL A O 1
ATOM 722 N N . SER A 1 94 ? -3.530 -11.881 16.619 1.00 65.75 94 SER A N 1
ATOM 723 C CA . SER A 1 94 ? -3.886 -13.187 16.060 1.00 65.75 94 SER A CA 1
ATOM 724 C C . SER A 1 94 ? -3.639 -14.271 17.114 1.00 65.75 94 SER A C 1
ATOM 726 O O . SER A 1 94 ? -2.584 -14.309 17.745 1.00 65.75 94 SER A O 1
ATOM 728 N N . SER A 1 95 ? -4.633 -15.134 17.342 1.00 62.56 95 SER A N 1
ATOM 729 C CA . SER A 1 95 ? -4.453 -16.309 18.198 1.00 62.56 95 SER A CA 1
ATOM 730 C C . SER A 1 95 ? -3.537 -17.318 17.492 1.00 62.56 95 SER A C 1
ATOM 732 O O . SER A 1 95 ? -3.759 -17.582 16.306 1.00 62.56 95 SER A O 1
ATOM 734 N N . PRO A 1 96 ? -2.563 -17.936 18.188 1.00 55.81 96 PRO A N 1
ATOM 735 C CA . PRO A 1 96 ? -1.682 -18.947 17.599 1.00 55.81 96 PRO A CA 1
ATOM 736 C C . PRO A 1 96 ? -2.421 -20.212 17.129 1.00 55.81 96 PRO A C 1
ATOM 738 O O . PRO A 1 96 ? -1.848 -21.002 16.393 1.00 55.81 96 PRO A O 1
ATOM 741 N N . ALA A 1 97 ? -3.693 -20.393 17.498 1.00 47.88 97 ALA A N 1
ATOM 742 C CA . ALA A 1 97 ? -4.537 -21.494 17.026 1.00 47.88 97 ALA A CA 1
ATOM 743 C C . ALA A 1 97 ? -5.078 -21.312 15.588 1.00 47.88 97 ALA A C 1
ATOM 745 O O . ALA A 1 97 ? -5.804 -22.174 15.102 1.00 47.88 97 ALA A O 1
ATOM 746 N N . CYS A 1 98 ? -4.783 -20.183 14.931 1.00 43.91 98 CYS A N 1
ATOM 747 C CA . CYS A 1 98 ? -5.285 -19.835 13.595 1.00 43.91 98 CYS A CA 1
ATOM 748 C C . CYS A 1 98 ? -4.225 -19.967 12.478 1.00 43.91 98 CYS A C 1
ATOM 750 O O . CYS A 1 98 ? -4.443 -19.453 11.379 1.00 43.91 98 CYS A O 1
ATOM 752 N N . LEU A 1 99 ? -3.081 -20.602 12.765 1.00 37.88 99 LEU A N 1
ATOM 753 C CA . LEU A 1 99 ? -2.014 -20.915 11.805 1.00 37.88 99 LEU A CA 1
ATOM 754 C C . LEU A 1 99 ? -1.955 -22.413 11.508 1.00 37.88 99 LEU A C 1
ATOM 756 O O . LEU A 1 99 ? -2.103 -23.203 12.466 1.00 37.88 99 LEU A O 1
#

Sequence (99 aa):
MTSRYRYCAGMKRFPAGRFNEVAAIGLSASLRAAGFPLGRLQTGTPAWLDKNTIDFSRPQKQEGDDPPHPFSFLNYKVDSGVGSLVHAAWFGVSSPACL

Secondary structure (DSSP, 8-state):
-----EEEETTEEEE-SSTTSPPP-SHHHHHHHTT----------PPP--GGGS-TTSSEEEPPPSSPPPSSTT-SS----TT---PPEEE-PPPGGG-